Protein AF-A0A2S7R5B4-F1 (afdb_monomer_lite)

Radius of gyration: 27.6 Å; chains: 1; bounding box: 65×39×69 Å

Sequence (144 aa):
MQIDPSLLLAAATDPGMMNRNMQSPFSDAHFSDQQFVAQAAQAFPPPPPPPIAVYFRLHPSSDVPTNTRLWVSTLNSVSVDVLRQLAASKVPGTFVSRVEGCMGPPDQEITIPIDYDDELEAYLRDIGGVKPIFSVQLVSWKNP

Secondary structure (DSSP, 8-state):
-PPPTHHHHHTT----S---S---TTSHHHHHHHHHHHHHHHHSPPPPPPPEEEEEEE-TT-B---S--EEEEEESS--HHHHHHHHHTTSTTEEEEEEEEEES-TTS-EEEE--SHHHHHHHHHHTTTSPPEEEEEEEETT--

pLDDT: mean 79.81, std 18.47, range [41.53, 97.94]

Foldseek 3Di:
DDDDPVVVVVVVPDPDDDDDDDDDPPPVVVVVVVVVVVVVVVVDDDDQDDKAKEKEAEAPQAPAPDPDGIDIDIHRDQWVVSVQVRRQVVGPQKTWPWKWKWDDDPVPIDTHTDPGSVSSVVSVVVNPPPHIYIHTHIYGPVPD

Structure (mmCIF, N/CA/C/O backbone):
data_AF-A0A2S7R5B4-F1
#
_entry.id   AF-A0A2S7R5B4-F1
#
loop_
_atom_site.group_PDB
_atom_site.id
_atom_site.type_symbol
_atom_site.label_atom_id
_atom_site.label_alt_id
_atom_site.label_comp_id
_atom_site.label_asym_id
_atom_site.label_entity_id
_atom_site.label_seq_id
_atom_site.pdbx_PDB_ins_code
_atom_site.Cartn_x
_atom_site.Cartn_y
_atom_site.Cartn_z
_atom_site.occupancy
_atom_site.B_iso_or_equiv
_atom_site.auth_seq_id
_atom_site.auth_comp_id
_atom_site.auth_asym_id
_atom_site.auth_atom_id
_atom_site.pdbx_PDB_model_num
ATOM 1 N N . MET A 1 1 ? 29.187 10.895 -52.398 1.00 41.53 1 MET A N 1
ATOM 2 C CA . MET A 1 1 ? 28.144 9.855 -52.496 1.00 41.53 1 MET A CA 1
ATOM 3 C C . MET A 1 1 ? 28.355 8.892 -51.346 1.00 41.53 1 MET A C 1
ATOM 5 O O . MET A 1 1 ? 29.469 8.422 -51.161 1.00 41.53 1 MET A O 1
ATOM 9 N N . GLN A 1 2 ? 27.328 8.747 -50.518 1.00 51.09 2 GLN A N 1
ATOM 10 C CA . GLN A 1 2 ? 27.297 7.978 -49.277 1.00 51.09 2 GLN A CA 1
ATOM 11 C C . GLN A 1 2 ? 27.107 6.499 -49.641 1.00 51.09 2 GLN A C 1
ATOM 13 O O . GLN A 1 2 ? 26.200 6.186 -50.408 1.00 51.09 2 GLN A O 1
ATOM 18 N N . ILE A 1 3 ? 27.993 5.613 -49.180 1.00 57.59 3 ILE A N 1
ATOM 19 C CA . ILE A 1 3 ? 27.838 4.169 -49.396 1.00 57.59 3 ILE A CA 1
ATOM 20 C C . ILE A 1 3 ? 26.911 3.652 -48.294 1.00 57.59 3 ILE A C 1
ATOM 22 O O . ILE A 1 3 ? 27.152 3.905 -47.115 1.00 57.59 3 ILE A O 1
ATOM 26 N N . ASP A 1 4 ? 25.823 3.001 -48.691 1.00 54.12 4 ASP A N 1
ATOM 27 C CA . ASP A 1 4 ? 24.762 2.549 -47.794 1.00 54.12 4 ASP A CA 1
ATOM 28 C C . ASP A 1 4 ? 25.267 1.421 -46.858 1.00 54.12 4 ASP A C 1
ATOM 30 O O . ASP A 1 4 ? 25.874 0.459 -47.346 1.00 54.12 4 ASP A O 1
ATOM 34 N N . PRO A 1 5 ? 25.042 1.488 -45.528 1.00 59.03 5 PRO A N 1
ATOM 35 C CA . PRO A 1 5 ? 25.600 0.527 -44.568 1.00 59.03 5 PRO A CA 1
ATOM 36 C C . PRO A 1 5 ? 25.039 -0.898 -44.702 1.00 59.03 5 PRO A C 1
ATOM 38 O O . PRO A 1 5 ? 25.602 -1.839 -44.143 1.00 59.03 5 PRO A O 1
ATOM 41 N N . SER A 1 6 ? 23.983 -1.089 -45.494 1.00 56.44 6 SER A N 1
ATOM 42 C CA . SER A 1 6 ? 23.393 -2.403 -45.774 1.00 56.44 6 SER A CA 1
ATOM 43 C C . SER A 1 6 ? 24.280 -3.295 -46.665 1.00 56.44 6 SER A C 1
ATOM 45 O O . SER A 1 6 ? 24.111 -4.513 -46.670 1.00 56.44 6 SER A O 1
ATOM 47 N N . LEU A 1 7 ? 25.267 -2.727 -47.378 1.00 51.81 7 LEU A N 1
ATOM 48 C CA . LEU A 1 7 ? 26.211 -3.494 -48.212 1.00 51.81 7 LEU A CA 1
ATOM 49 C C . LEU A 1 7 ? 27.318 -4.200 -47.410 1.00 51.81 7 LEU A C 1
ATOM 51 O O . LEU A 1 7 ? 27.876 -5.184 -47.891 1.00 51.81 7 LEU A O 1
ATOM 55 N N . LEU A 1 8 ? 27.621 -3.748 -46.188 1.00 53.34 8 LEU A N 1
ATOM 56 C CA . LEU A 1 8 ? 28.635 -4.392 -45.341 1.00 53.34 8 LEU A CA 1
ATOM 57 C C . LEU A 1 8 ? 28.114 -5.661 -44.659 1.00 53.34 8 LEU A C 1
ATOM 59 O O . LEU A 1 8 ? 28.904 -6.541 -44.326 1.00 53.34 8 LEU A O 1
ATOM 63 N N . LEU A 1 9 ? 26.796 -5.786 -44.486 1.00 55.03 9 LEU A N 1
ATOM 64 C CA . LEU A 1 9 ? 26.205 -6.951 -43.830 1.00 55.03 9 LEU A CA 1
ATOM 65 C C . LEU A 1 9 ? 26.030 -8.141 -44.789 1.00 55.03 9 LEU A C 1
ATOM 67 O O . LEU A 1 9 ? 26.099 -9.290 -44.362 1.00 55.03 9 LEU A O 1
ATOM 71 N N . ALA A 1 10 ? 25.899 -7.883 -46.095 1.00 48.69 10 ALA A N 1
ATOM 72 C CA . ALA A 1 10 ? 25.814 -8.938 -47.108 1.00 48.69 10 ALA A CA 1
ATOM 73 C C . ALA A 1 10 ? 27.147 -9.688 -47.314 1.00 48.69 10 ALA A C 1
ATOM 75 O O . ALA A 1 10 ? 27.137 -10.855 -47.691 1.00 48.69 10 ALA A O 1
ATOM 76 N N . ALA A 1 11 ? 28.291 -9.057 -47.018 1.00 47.97 11 ALA A N 1
ATOM 77 C CA . ALA A 1 11 ? 29.611 -9.684 -47.145 1.00 47.97 11 ALA A CA 1
ATOM 78 C C . ALA A 1 11 ? 29.987 -10.596 -45.958 1.00 47.97 11 ALA A C 1
ATOM 80 O O . ALA A 1 11 ? 30.981 -11.312 -46.031 1.00 47.97 11 ALA A O 1
ATOM 81 N N . ALA A 1 12 ? 29.213 -10.584 -44.867 1.00 52.19 12 ALA A N 1
ATOM 82 C CA . ALA A 1 12 ? 29.506 -11.370 -43.666 1.00 52.19 12 ALA A CA 1
ATOM 83 C C . ALA A 1 12 ? 28.881 -12.779 -43.672 1.00 52.19 12 ALA A C 1
ATOM 85 O O . ALA A 1 12 ? 29.066 -13.523 -42.711 1.00 52.19 12 ALA A O 1
ATOM 86 N N . THR A 1 13 ? 28.148 -13.159 -44.728 1.00 54.12 13 THR A N 1
ATOM 87 C CA . THR A 1 13 ? 27.443 -14.455 -44.788 1.00 54.12 13 THR A CA 1
ATOM 88 C C . THR A 1 13 ? 27.783 -15.252 -46.051 1.00 54.12 13 THR A C 1
ATOM 90 O O . THR A 1 13 ? 26.888 -15.751 -46.726 1.00 54.12 13 THR A O 1
ATOM 93 N N . ASP A 1 14 ? 29.073 -15.405 -46.366 1.00 46.25 14 ASP A N 1
ATOM 94 C CA . ASP A 1 14 ? 29.525 -16.454 -47.292 1.00 46.25 14 ASP A CA 1
ATOM 95 C C . ASP A 1 14 ? 30.373 -17.499 -46.537 1.00 46.25 14 ASP A C 1
ATOM 97 O O . ASP A 1 14 ? 31.530 -17.241 -46.187 1.00 46.25 14 ASP A O 1
ATOM 101 N N . PRO A 1 15 ? 29.810 -18.677 -46.210 1.00 55.84 15 PRO A N 1
ATOM 102 C CA . PRO A 1 15 ? 30.563 -19.800 -45.677 1.00 55.84 15 PRO A CA 1
ATOM 103 C C . PRO A 1 15 ? 31.184 -20.565 -46.853 1.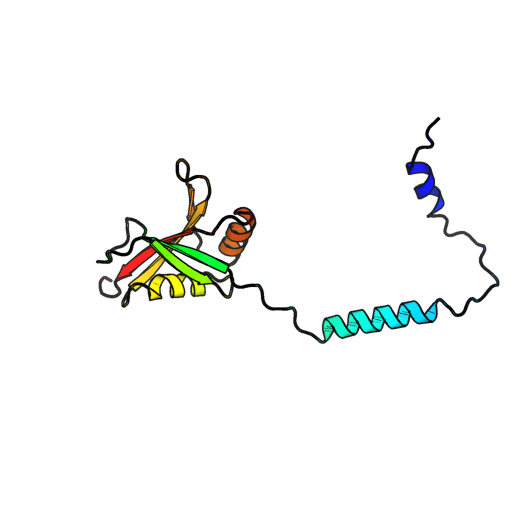00 55.84 15 PRO A C 1
ATOM 105 O O . PRO A 1 15 ? 30.679 -21.603 -47.278 1.00 55.84 15 PRO A O 1
ATOM 108 N N . GLY A 1 16 ? 32.280 -20.037 -47.397 1.00 50.47 16 GLY A N 1
ATOM 109 C CA . GLY A 1 16 ? 32.841 -20.535 -48.650 1.00 50.47 16 GLY A CA 1
ATOM 110 C C . GLY A 1 16 ? 34.359 -20.437 -48.746 1.00 50.47 16 GLY A C 1
ATOM 111 O O . GLY A 1 16 ? 34.895 -19.608 -49.462 1.00 50.47 16 GLY A O 1
ATOM 112 N N . MET A 1 17 ? 35.055 -21.379 -48.104 1.00 51.44 17 MET A N 1
ATOM 113 C CA . MET A 1 17 ? 36.313 -21.940 -48.624 1.00 51.44 17 MET A CA 1
ATOM 114 C C . MET A 1 17 ? 37.505 -20.974 -48.794 1.00 51.44 17 MET A C 1
ATOM 116 O O . MET A 1 17 ? 37.858 -20.665 -49.921 1.00 51.44 17 MET A O 1
ATOM 120 N N . MET A 1 18 ? 38.212 -20.601 -47.715 1.00 51.09 18 MET A N 1
ATOM 121 C CA . MET A 1 18 ? 39.667 -20.311 -47.738 1.00 51.09 18 MET A CA 1
ATOM 122 C C . MET A 1 18 ? 40.176 -19.909 -46.341 1.00 51.09 18 MET A C 1
ATOM 124 O O . MET A 1 18 ? 40.363 -18.738 -46.047 1.00 51.09 18 MET A O 1
ATOM 128 N N . ASN A 1 19 ? 40.443 -20.875 -45.459 1.00 47.12 19 ASN A N 1
ATOM 129 C CA . ASN A 1 19 ? 41.402 -20.631 -44.373 1.00 47.12 19 ASN A CA 1
ATOM 130 C C . ASN A 1 19 ? 42.146 -21.915 -44.002 1.00 47.12 19 ASN A C 1
ATOM 132 O O . ASN A 1 19 ? 42.029 -22.462 -42.908 1.00 47.12 19 ASN A O 1
ATOM 136 N N . ARG A 1 20 ? 42.886 -22.434 -44.982 1.00 54.03 20 ARG A N 1
ATOM 137 C CA . ARG A 1 20 ? 43.933 -23.427 -44.761 1.00 54.03 20 ARG A CA 1
ATOM 138 C C . ARG A 1 20 ? 45.235 -22.644 -44.562 1.00 54.03 20 ARG A C 1
ATOM 140 O O . ARG A 1 20 ? 45.661 -21.951 -45.477 1.00 54.03 20 ARG A O 1
ATOM 147 N N . ASN A 1 21 ? 45.830 -22.814 -43.383 1.00 50.66 21 ASN A N 1
ATOM 148 C CA . ASN A 1 21 ? 47.157 -22.363 -42.945 1.00 50.66 21 ASN A CA 1
ATOM 149 C C . ASN A 1 21 ? 47.284 -20.904 -42.479 1.00 50.66 21 ASN A C 1
ATOM 151 O O . ASN A 1 21 ? 47.701 -20.046 -43.241 1.00 50.66 21 ASN A O 1
ATOM 155 N N . MET A 1 22 ? 47.050 -20.682 -41.182 1.00 47.56 22 MET A N 1
ATOM 156 C CA . MET A 1 22 ? 48.002 -20.068 -40.236 1.00 47.56 22 MET A CA 1
ATOM 157 C C . MET A 1 22 ? 47.375 -20.177 -38.833 1.00 47.56 22 MET A C 1
ATOM 159 O O . MET A 1 22 ? 46.497 -19.405 -38.459 1.00 47.56 22 MET A O 1
ATOM 163 N N . GLN A 1 23 ? 47.776 -21.204 -38.084 1.00 44.41 23 GLN A N 1
ATOM 164 C CA . GLN A 1 23 ? 47.344 -21.460 -36.710 1.00 44.41 23 GLN A CA 1
ATOM 165 C C . GLN A 1 23 ? 47.927 -20.376 -35.783 1.00 44.41 23 GLN A C 1
ATOM 167 O O . GLN A 1 23 ? 49.098 -20.441 -35.417 1.00 44.41 23 GLN A O 1
ATOM 172 N N . SER A 1 24 ? 47.119 -19.387 -35.402 1.00 45.81 24 SER A N 1
ATOM 173 C CA . SER A 1 24 ? 47.419 -18.472 -34.293 1.00 45.81 24 SER A CA 1
ATOM 174 C C . SER A 1 24 ? 46.985 -19.119 -32.968 1.00 45.81 24 SER A C 1
ATOM 176 O O . SER A 1 24 ? 45.803 -19.419 -32.824 1.00 45.81 24 SER A O 1
ATOM 178 N N . PRO A 1 25 ? 47.867 -19.307 -31.967 1.00 48.12 25 PRO A N 1
ATOM 179 C CA . PRO A 1 25 ? 47.506 -19.905 -30.672 1.00 48.12 25 PRO A CA 1
ATOM 180 C C . PRO A 1 25 ? 46.727 -18.963 -29.724 1.00 48.12 25 PRO A C 1
ATOM 182 O O . PRO A 1 25 ? 46.558 -19.269 -28.550 1.00 48.12 25 PRO A O 1
ATOM 185 N N . PHE A 1 26 ? 46.233 -17.820 -30.209 1.00 47.31 26 PHE A N 1
ATOM 186 C CA . PHE A 1 26 ? 45.528 -16.818 -29.395 1.00 47.31 26 PHE A CA 1
ATOM 187 C C . PHE A 1 26 ? 44.014 -17.060 -29.253 1.00 47.31 26 PHE A C 1
ATOM 189 O O . PHE A 1 26 ? 43.348 -16.332 -28.525 1.00 47.31 26 PHE A O 1
ATOM 196 N N . SER A 1 27 ? 43.454 -18.070 -29.925 1.00 55.00 27 SER A N 1
ATOM 197 C CA . SER A 1 27 ? 42.013 -18.364 -29.881 1.00 55.00 27 SER A CA 1
ATOM 198 C C . SER A 1 27 ? 41.585 -19.089 -28.599 1.00 55.00 27 SER A C 1
ATOM 200 O O . SER A 1 27 ? 40.521 -18.794 -28.068 1.00 55.00 27 SER A O 1
ATOM 202 N N . ASP A 1 28 ? 42.408 -20.001 -28.070 1.00 51.28 28 ASP A N 1
ATOM 203 C CA . ASP A 1 28 ? 42.053 -20.874 -26.934 1.00 51.28 28 ASP A CA 1
ATOM 204 C C . ASP A 1 28 ? 41.924 -20.140 -25.587 1.00 51.28 28 ASP A C 1
ATOM 206 O O . ASP A 1 28 ? 41.118 -20.523 -24.735 1.00 51.28 28 ASP A O 1
ATOM 210 N N . ALA A 1 29 ? 42.673 -19.049 -25.393 1.00 53.06 29 ALA A N 1
ATOM 211 C CA . ALA A 1 29 ? 42.638 -18.271 -24.151 1.00 53.06 29 ALA A CA 1
ATOM 212 C C . ALA A 1 29 ? 41.303 -17.529 -23.951 1.00 53.06 29 ALA A C 1
ATOM 214 O O . ALA A 1 29 ? 40.853 -17.339 -22.825 1.00 53.06 29 ALA A O 1
ATOM 215 N N . HIS A 1 30 ? 40.641 -17.128 -25.040 1.00 54.09 30 HIS A N 1
ATOM 216 C CA . HIS A 1 30 ? 39.396 -16.360 -24.961 1.00 54.09 30 HIS A CA 1
ATOM 217 C C . HIS A 1 30 ? 38.186 -17.258 -24.655 1.00 54.09 30 HIS A C 1
ATOM 219 O O . HIS A 1 30 ? 37.264 -16.830 -23.963 1.00 54.09 30 HIS A O 1
ATOM 225 N N . PHE A 1 31 ? 38.193 -18.511 -25.125 1.00 54.28 31 PHE A N 1
ATOM 226 C CA . PHE A 1 31 ? 37.136 -19.478 -24.807 1.00 54.28 31 PHE A CA 1
ATOM 227 C C . PHE A 1 31 ? 37.191 -19.937 -23.349 1.00 54.28 31 PHE A C 1
ATOM 229 O O . PHE A 1 31 ? 36.148 -20.101 -22.718 1.00 54.28 31 PHE A O 1
ATOM 236 N N . SER A 1 32 ? 38.394 -20.117 -22.804 1.00 58.44 32 SER A N 1
ATOM 237 C CA . SER A 1 32 ? 38.572 -20.536 -21.414 1.00 58.44 32 SER A CA 1
ATOM 238 C C . SER A 1 32 ? 38.157 -19.429 -20.438 1.00 58.44 32 SER A C 1
ATOM 240 O O . SER A 1 32 ? 37.372 -19.701 -19.533 1.00 58.44 32 SER A O 1
ATOM 242 N N . ASP A 1 33 ? 38.558 -18.175 -20.666 1.00 58.91 33 ASP A N 1
ATOM 243 C CA . ASP A 1 33 ? 38.163 -17.040 -19.813 1.00 58.91 33 ASP A CA 1
ATOM 244 C C . ASP A 1 33 ? 36.632 -16.822 -19.784 1.00 58.91 33 ASP A C 1
ATOM 246 O O . ASP A 1 33 ? 36.033 -16.714 -18.712 1.00 58.91 33 ASP A O 1
ATOM 250 N N . GLN A 1 34 ? 35.953 -16.900 -20.940 1.00 59.59 34 GLN A N 1
ATOM 251 C CA . GLN A 1 34 ? 34.484 -16.817 -21.005 1.00 59.59 34 GLN A CA 1
ATOM 252 C C . GLN A 1 34 ? 33.779 -17.977 -20.285 1.00 59.59 34 GLN A C 1
ATOM 254 O O . GLN A 1 34 ? 32.745 -17.769 -19.642 1.00 59.59 34 GLN A O 1
ATOM 259 N N . GLN A 1 35 ? 34.326 -19.195 -20.358 1.00 59.62 35 GLN A N 1
ATOM 260 C CA . GLN A 1 35 ? 33.783 -20.346 -19.635 1.00 59.62 35 GLN A CA 1
ATOM 261 C C . GLN A 1 35 ? 33.959 -20.207 -18.117 1.00 59.62 35 GLN A C 1
ATOM 263 O O . GLN A 1 35 ? 33.034 -20.554 -17.379 1.00 59.62 35 GLN A O 1
ATOM 268 N N . PHE A 1 36 ? 35.085 -19.661 -17.645 1.00 60.50 36 PHE A N 1
ATOM 269 C CA . PHE A 1 36 ? 35.301 -19.389 -16.221 1.00 60.50 36 PHE A CA 1
ATOM 270 C C . PHE A 1 36 ? 34.365 -18.293 -15.693 1.00 60.50 36 PHE A C 1
ATOM 272 O O . PHE A 1 36 ? 33.794 -18.463 -14.615 1.00 60.50 36 PHE A O 1
ATOM 279 N N . VAL A 1 37 ? 34.127 -17.216 -16.452 1.00 64.62 37 VAL A N 1
ATOM 280 C CA . VAL A 1 37 ? 33.183 -16.149 -16.060 1.00 64.62 37 VAL A CA 1
ATOM 281 C C . VAL A 1 37 ? 31.738 -16.663 -16.007 1.00 64.62 37 VAL A C 1
ATOM 283 O O . VAL A 1 37 ? 31.018 -16.371 -15.052 1.00 64.62 37 VAL A O 1
ATOM 286 N N . ALA A 1 38 ? 31.313 -17.476 -16.979 1.00 62.59 38 ALA A N 1
ATOM 287 C CA . ALA A 1 38 ? 29.971 -18.064 -16.986 1.00 62.59 38 ALA A CA 1
ATOM 288 C C . ALA A 1 38 ? 29.759 -19.065 -15.834 1.00 62.59 38 ALA A C 1
ATOM 290 O O . ALA A 1 38 ? 28.697 -19.073 -15.213 1.00 62.59 38 ALA A O 1
ATOM 291 N N . GLN A 1 39 ? 30.770 -19.877 -15.508 1.00 61.19 39 GLN A N 1
ATOM 292 C CA . GLN A 1 39 ? 30.721 -20.807 -14.373 1.00 61.19 39 GLN A CA 1
ATOM 293 C C . GLN A 1 39 ? 30.754 -20.074 -13.025 1.00 61.19 39 GLN A C 1
ATOM 295 O O . GLN A 1 39 ? 30.027 -20.450 -12.108 1.00 61.19 39 GLN A O 1
ATOM 300 N N . ALA A 1 40 ? 31.527 -18.990 -12.909 1.00 62.72 40 ALA A N 1
ATOM 301 C CA . ALA A 1 40 ? 31.536 -18.148 -11.716 1.00 62.72 40 ALA A CA 1
ATOM 302 C C . ALA A 1 40 ? 30.186 -17.443 -11.505 1.00 62.72 40 ALA A C 1
ATOM 304 O O . ALA A 1 40 ? 29.697 -17.397 -10.380 1.00 62.72 40 ALA A O 1
ATOM 305 N N . ALA A 1 41 ? 29.531 -16.970 -12.571 1.00 62.19 41 ALA A N 1
ATOM 306 C CA . ALA A 1 41 ? 28.196 -16.371 -12.488 1.00 62.19 41 ALA A CA 1
ATOM 307 C C . ALA A 1 41 ? 27.105 -17.368 -12.042 1.00 62.19 41 ALA A C 1
ATOM 309 O O . ALA A 1 41 ? 26.105 -16.954 -11.465 1.00 62.19 41 ALA A O 1
ATOM 310 N N . GLN A 1 42 ? 27.297 -18.672 -12.271 1.00 62.34 42 GLN A N 1
ATOM 311 C CA . GLN A 1 42 ? 26.406 -19.738 -11.785 1.00 62.34 42 GLN A CA 1
ATOM 312 C C . GLN A 1 42 ? 26.694 -20.134 -10.324 1.00 62.34 42 GLN A C 1
ATOM 314 O O . GLN A 1 42 ? 25.850 -20.749 -9.677 1.00 62.34 42 GLN A O 1
ATOM 319 N N . ALA A 1 43 ? 27.880 -19.803 -9.798 1.00 71.31 43 ALA A N 1
ATOM 320 C CA . ALA A 1 43 ? 28.298 -20.150 -8.438 1.00 71.31 43 ALA A CA 1
ATOM 321 C C . ALA A 1 43 ? 27.788 -19.166 -7.371 1.00 71.31 43 ALA A C 1
ATOM 323 O O . ALA A 1 43 ? 27.771 -19.505 -6.187 1.00 71.31 43 ALA A O 1
ATOM 324 N N . PHE A 1 44 ? 27.363 -17.964 -7.774 1.00 70.69 44 PHE A N 1
ATOM 325 C CA . PHE A 1 44 ? 26.812 -16.960 -6.868 1.00 70.69 44 PHE A CA 1
ATOM 326 C C . PHE A 1 44 ? 25.309 -16.792 -7.104 1.00 70.69 44 PHE A C 1
ATOM 328 O O . PHE A 1 44 ? 24.897 -16.564 -8.242 1.00 70.69 44 PHE A O 1
ATOM 335 N N . PRO A 1 45 ? 24.472 -16.879 -6.052 1.00 74.44 45 PRO A N 1
ATOM 336 C CA . PRO A 1 45 ? 23.064 -16.546 -6.191 1.00 74.44 45 PRO A CA 1
ATOM 337 C C . PRO A 1 45 ? 22.927 -15.087 -6.654 1.00 74.44 45 PRO A C 1
ATOM 339 O O . PRO A 1 45 ? 23.744 -14.243 -6.261 1.00 74.44 45 PRO A O 1
ATOM 342 N N . PRO A 1 46 ? 21.911 -14.769 -7.475 1.00 74.31 46 PRO A N 1
ATOM 343 C CA . PRO A 1 46 ? 21.658 -13.392 -7.867 1.00 74.31 46 PRO A CA 1
ATOM 344 C C . PRO A 1 46 ? 21.472 -12.522 -6.613 1.00 74.31 46 PRO A C 1
ATOM 346 O O . PRO A 1 46 ? 20.908 -12.994 -5.617 1.00 74.31 46 PRO A O 1
ATOM 349 N N . PRO A 1 47 ? 21.950 -11.264 -6.629 1.00 75.56 47 PRO A N 1
ATOM 350 C CA . PRO A 1 47 ? 21.753 -10.365 -5.504 1.00 75.56 47 PRO A CA 1
ATOM 351 C C . PRO A 1 47 ? 20.250 -10.192 -5.238 1.00 75.56 47 PRO A C 1
ATOM 353 O O . PRO A 1 47 ? 19.466 -10.134 -6.192 1.00 75.56 47 PRO A O 1
ATOM 356 N N . PRO A 1 48 ? 19.827 -10.114 -3.962 1.00 75.25 48 PRO A N 1
ATOM 357 C CA . PRO A 1 48 ? 18.429 -9.881 -3.642 1.00 75.25 48 PRO A CA 1
ATOM 358 C C . PRO A 1 48 ? 17.973 -8.537 -4.230 1.00 75.25 48 PRO A C 1
ATOM 360 O O . PRO A 1 48 ? 18.781 -7.605 -4.329 1.00 75.25 48 PRO A O 1
ATOM 363 N N . PRO A 1 49 ? 16.689 -8.415 -4.609 1.00 76.94 49 PRO A N 1
ATOM 364 C CA . PRO A 1 49 ? 16.154 -7.149 -5.082 1.00 76.94 49 PRO A CA 1
ATOM 365 C C . PRO A 1 49 ? 16.334 -6.064 -4.008 1.00 76.94 49 PRO A C 1
ATOM 367 O O . PRO A 1 49 ? 16.233 -6.353 -2.810 1.00 76.94 49 PRO A O 1
ATOM 370 N N . PRO A 1 50 ? 16.620 -4.814 -4.411 1.00 86.19 50 PRO A N 1
ATOM 371 C CA . PRO A 1 50 ? 16.786 -3.731 -3.459 1.00 86.19 50 PRO A CA 1
ATOM 372 C C . PRO A 1 50 ? 15.465 -3.465 -2.718 1.00 86.19 50 PRO A C 1
ATOM 374 O O . PRO A 1 50 ? 14.391 -3.579 -3.315 1.00 86.19 50 PRO A O 1
ATOM 377 N N . PRO A 1 51 ? 15.523 -3.079 -1.434 1.00 90.75 51 PRO A N 1
ATOM 378 C CA . PRO A 1 51 ? 14.329 -2.728 -0.680 1.00 90.75 51 PRO A CA 1
ATOM 379 C C . PRO A 1 51 ? 13.648 -1.483 -1.263 1.00 90.75 51 PRO A C 1
ATOM 381 O O . PRO A 1 51 ? 14.313 -0.523 -1.661 1.00 90.75 51 PRO A O 1
ATOM 384 N N . ILE A 1 52 ? 12.315 -1.478 -1.266 1.00 93.25 52 ILE A N 1
ATOM 385 C CA . ILE A 1 52 ? 11.492 -0.409 -1.843 1.00 93.25 52 ILE A CA 1
ATOM 386 C C . ILE A 1 52 ? 10.793 0.353 -0.715 1.00 93.25 52 ILE A C 1
ATOM 388 O O . ILE A 1 52 ? 10.101 -0.238 0.112 1.00 93.25 52 ILE A O 1
ATOM 392 N N . ALA A 1 53 ? 10.942 1.676 -0.678 1.00 94.88 53 ALA A N 1
ATOM 393 C CA . ALA A 1 53 ? 10.159 2.509 0.229 1.00 94.88 53 ALA A CA 1
ATOM 394 C C . ALA A 1 53 ? 8.726 2.647 -0.303 1.00 94.88 53 ALA A C 1
ATOM 396 O O . ALA A 1 53 ? 8.523 3.143 -1.411 1.00 94.88 53 ALA A O 1
ATOM 397 N N . VAL A 1 54 ? 7.745 2.235 0.498 1.00 95.81 54 VAL A N 1
ATOM 398 C CA . VAL A 1 54 ? 6.321 2.251 0.146 1.00 95.81 54 VAL A CA 1
ATOM 399 C C . VAL A 1 54 ? 5.544 3.145 1.098 1.00 95.81 54 VAL A C 1
ATOM 401 O O . VAL A 1 54 ? 5.775 3.138 2.309 1.00 95.81 54 VAL A O 1
ATOM 404 N N . TYR A 1 55 ? 4.612 3.921 0.558 1.00 96.88 55 TYR A N 1
ATOM 405 C CA . TYR A 1 55 ? 3.704 4.748 1.343 1.00 96.88 55 TYR A CA 1
ATOM 406 C C . TYR A 1 55 ? 2.351 4.057 1.459 1.00 96.88 55 TYR A C 1
ATOM 408 O O . TYR A 1 55 ? 1.829 3.531 0.484 1.00 96.88 55 TYR A O 1
ATOM 416 N N . PHE A 1 56 ? 1.761 4.102 2.645 1.00 97.31 56 PHE A N 1
ATOM 417 C CA . PHE A 1 56 ? 0.435 3.575 2.925 1.00 97.31 56 PHE A CA 1
ATOM 418 C C . PHE A 1 56 ? -0.497 4.703 3.317 1.00 97.31 56 PHE A C 1
ATOM 420 O O . PHE A 1 56 ? -0.205 5.449 4.252 1.00 97.31 56 PHE A O 1
ATOM 427 N N . ARG A 1 57 ? -1.630 4.796 2.633 1.00 96.25 57 ARG A N 1
ATOM 428 C CA . ARG A 1 57 ? -2.722 5.714 2.927 1.00 96.25 57 ARG A CA 1
ATOM 429 C C . ARG A 1 57 ? -3.918 4.915 3.422 1.00 96.25 57 ARG A C 1
ATOM 431 O O . ARG A 1 57 ? -4.290 3.912 2.823 1.00 96.25 57 ARG A O 1
ATOM 438 N N . LEU A 1 58 ? -4.534 5.354 4.512 1.00 96.25 58 LEU A N 1
ATOM 439 C CA . LEU A 1 58 ? -5.708 4.672 5.047 1.00 96.25 58 LEU A CA 1
ATOM 440 C C . LEU A 1 58 ? -6.914 4.900 4.128 1.00 96.25 58 LEU A C 1
ATOM 442 O O . LEU A 1 58 ? -7.303 6.048 3.902 1.00 96.25 58 LEU A O 1
ATOM 446 N N . HIS A 1 59 ? -7.525 3.820 3.646 1.00 95.50 59 HIS A N 1
ATOM 447 C CA . HIS A 1 59 ? -8.723 3.887 2.816 1.00 95.50 59 HIS A CA 1
ATOM 448 C C . HIS A 1 59 ? -9.908 4.442 3.639 1.00 95.50 59 HIS A C 1
ATOM 450 O O . HIS A 1 59 ? -10.052 4.069 4.811 1.00 95.50 59 HIS A O 1
ATOM 456 N N . PRO A 1 60 ? -10.783 5.302 3.076 1.00 91.50 60 PRO A N 1
ATOM 457 C CA . PRO A 1 60 ? -11.912 5.900 3.801 1.00 91.50 60 PRO A CA 1
ATOM 458 C C . PRO A 1 60 ? -12.901 4.874 4.374 1.00 91.50 60 PRO A C 1
ATOM 460 O O . PRO A 1 60 ? -13.510 5.134 5.405 1.00 91.50 60 PRO A O 1
ATOM 463 N N . SER A 1 61 ? -13.013 3.693 3.762 1.00 93.38 61 SER A N 1
ATOM 464 C CA . SER A 1 61 ? -13.836 2.573 4.257 1.00 93.38 61 SER A CA 1
ATOM 465 C C . SER A 1 61 ? -13.182 1.741 5.369 1.00 93.38 61 SER A C 1
ATOM 467 O O . SER A 1 61 ? -13.660 0.648 5.669 1.00 93.38 61 SER A O 1
ATOM 469 N N . SER A 1 62 ? -12.063 2.190 5.939 1.00 92.06 62 SER A N 1
ATOM 470 C CA . SER A 1 62 ? -11.428 1.488 7.059 1.00 92.06 62 SER A CA 1
ATOM 471 C C . SER A 1 62 ? -12.198 1.739 8.353 1.00 92.06 62 SER A C 1
ATOM 473 O O . SER A 1 62 ? -12.397 2.891 8.738 1.00 92.06 62 SER A O 1
ATOM 475 N N . ASP A 1 63 ? -12.561 0.670 9.053 1.00 86.94 63 ASP A N 1
ATOM 476 C CA . ASP A 1 63 ? -13.290 0.724 10.326 1.00 86.94 63 ASP A CA 1
ATOM 477 C C . ASP A 1 63 ? -12.316 0.607 11.505 1.00 86.94 63 ASP A C 1
ATOM 479 O O . ASP A 1 63 ? -12.301 -0.364 12.265 1.00 86.94 63 ASP A O 1
ATOM 483 N N . VAL A 1 64 ? -11.388 1.565 11.587 1.00 87.62 64 VAL A N 1
ATOM 484 C CA . VAL A 1 64 ? -10.346 1.580 12.619 1.00 87.62 64 VAL A CA 1
ATOM 485 C C . VAL A 1 64 ? -10.233 2.962 13.268 1.00 87.62 64 VAL A C 1
ATOM 487 O O . VAL A 1 64 ? -10.116 3.971 12.565 1.00 87.62 64 VAL A O 1
ATOM 490 N N . PRO A 1 65 ? -10.223 3.050 14.611 1.00 80.75 65 PRO A N 1
ATOM 491 C CA . PRO A 1 65 ? -10.116 4.318 15.324 1.00 80.75 65 PRO A CA 1
ATOM 492 C C . PRO A 1 65 ? -8.652 4.781 15.376 1.00 80.75 65 PRO A C 1
ATOM 494 O O . PRO A 1 65 ? -8.003 4.734 16.419 1.00 80.75 65 PRO A O 1
ATOM 497 N N . THR A 1 66 ? -8.100 5.211 14.238 1.00 83.69 66 THR A N 1
ATOM 498 C CA . THR A 1 66 ? -6.735 5.757 14.148 1.00 83.69 66 THR A CA 1
ATOM 499 C C . THR A 1 66 ? -6.725 7.185 13.610 1.00 83.69 66 THR A C 1
ATOM 501 O O . THR A 1 66 ? -7.462 7.536 12.687 1.00 83.69 66 THR A O 1
ATOM 504 N N . ASN A 1 67 ? -5.852 8.019 14.178 1.00 84.69 67 ASN A N 1
ATOM 505 C CA . ASN A 1 67 ? -5.572 9.361 13.661 1.00 84.69 67 ASN A CA 1
ATOM 506 C C . ASN A 1 67 ? -4.523 9.323 12.528 1.00 84.69 67 ASN A C 1
ATOM 508 O O . ASN A 1 67 ? -4.433 10.240 11.719 1.00 84.69 67 ASN A O 1
ATOM 512 N N . THR A 1 68 ? -3.749 8.235 12.420 1.00 87.81 68 THR A N 1
ATOM 513 C CA . THR A 1 68 ? -2.722 8.106 11.377 1.00 87.81 68 THR A CA 1
ATOM 514 C C . THR A 1 68 ? -3.367 7.750 10.038 1.00 87.81 68 THR A C 1
ATOM 516 O O . THR A 1 68 ? -3.908 6.659 9.883 1.00 87.81 68 THR A O 1
ATOM 519 N N . ARG A 1 69 ? -3.284 8.660 9.060 1.00 92.19 69 ARG A N 1
ATOM 520 C CA . ARG A 1 69 ? -3.846 8.468 7.708 1.00 92.19 69 ARG A CA 1
ATOM 521 C C . ARG A 1 69 ? -2.810 8.173 6.623 1.00 92.19 69 ARG A C 1
ATOM 523 O O . ARG A 1 69 ? -3.199 7.691 5.567 1.00 92.19 69 ARG A O 1
ATOM 530 N N . LEU A 1 70 ? -1.530 8.446 6.876 1.00 94.94 70 LEU A N 1
ATOM 531 C CA . LEU A 1 70 ? -0.422 8.212 5.948 1.00 94.94 70 LEU A CA 1
ATOM 532 C C . LEU A 1 70 ? 0.817 7.764 6.731 1.00 94.94 70 LEU A C 1
ATOM 534 O O . LEU A 1 70 ? 1.159 8.379 7.743 1.00 94.94 70 LEU A O 1
ATOM 538 N N . TRP A 1 71 ? 1.488 6.707 6.285 1.00 96.31 71 TRP A N 1
ATOM 539 C CA . TRP A 1 71 ? 2.763 6.256 6.851 1.00 96.31 71 TRP A CA 1
ATOM 540 C C . TRP A 1 71 ? 3.651 5.620 5.779 1.00 96.31 71 TRP A C 1
ATOM 542 O O . TRP A 1 71 ? 3.203 5.372 4.666 1.00 96.31 71 TRP A O 1
ATOM 552 N N . VAL A 1 72 ? 4.923 5.392 6.105 1.00 96.38 72 VAL A N 1
ATOM 553 C CA . VAL A 1 72 ? 5.915 4.777 5.211 1.00 96.38 72 VAL A CA 1
ATOM 554 C C . VAL A 1 72 ? 6.414 3.467 5.810 1.00 96.38 72 VAL A C 1
ATOM 556 O O . VAL A 1 72 ? 6.496 3.337 7.034 1.00 96.38 72 VAL A O 1
ATOM 559 N N . SER A 1 73 ? 6.745 2.509 4.951 1.00 96.31 73 SER A N 1
ATOM 560 C CA . SER A 1 73 ? 7.433 1.276 5.321 1.00 96.31 73 SER A CA 1
ATOM 561 C C . SER A 1 73 ? 8.424 0.852 4.239 1.00 96.31 73 SER A C 1
ATOM 563 O O . SER A 1 73 ? 8.476 1.445 3.161 1.00 96.31 73 SER A O 1
ATOM 565 N N . THR A 1 74 ? 9.200 -0.185 4.531 1.00 95.62 74 THR A N 1
ATOM 566 C CA . THR A 1 74 ? 10.192 -0.749 3.616 1.00 95.62 74 THR A CA 1
ATOM 567 C C . THR A 1 74 ? 9.757 -2.142 3.185 1.00 95.62 74 THR A C 1
ATOM 569 O O . THR A 1 74 ? 9.657 -3.053 4.006 1.00 95.62 74 THR A O 1
ATOM 572 N N . LEU A 1 75 ? 9.508 -2.305 1.890 1.00 94.56 75 LEU A N 1
ATOM 573 C CA . LEU A 1 75 ? 9.165 -3.569 1.259 1.00 94.56 75 LEU A CA 1
ATOM 574 C C . LEU A 1 75 ? 10.454 -4.277 0.818 1.00 94.56 75 LEU A C 1
ATOM 576 O O . LEU A 1 75 ? 11.120 -3.843 -0.118 1.00 94.56 75 LEU A O 1
ATOM 580 N N . ASN A 1 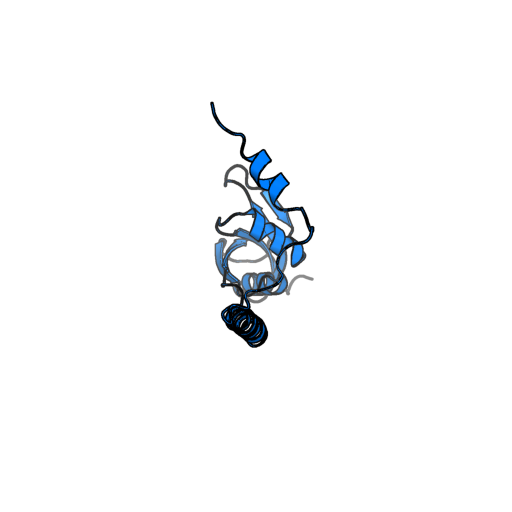76 ? 10.815 -5.356 1.513 1.00 91.62 76 ASN A N 1
ATOM 581 C CA . ASN A 1 76 ? 12.046 -6.121 1.249 1.00 91.62 76 ASN A CA 1
ATOM 582 C C . ASN A 1 76 ? 11.857 -7.241 0.210 1.00 91.62 76 ASN A C 1
ATOM 584 O O . ASN A 1 76 ? 12.824 -7.857 -0.222 1.00 91.62 76 ASN A O 1
ATOM 588 N N . SER A 1 77 ? 10.609 -7.542 -0.145 1.00 91.50 77 SER A N 1
ATOM 589 C CA . SER A 1 77 ? 10.232 -8.554 -1.126 1.00 91.50 77 SER A CA 1
ATOM 590 C C . SER A 1 77 ? 8.922 -8.128 -1.778 1.00 91.50 77 SER A C 1
ATOM 592 O O . SER A 1 77 ? 8.031 -7.635 -1.084 1.00 91.50 77 SER A O 1
ATOM 594 N N . VAL A 1 78 ? 8.817 -8.281 -3.097 1.00 93.31 78 VAL A N 1
ATOM 595 C CA . VAL A 1 78 ? 7.617 -7.934 -3.869 1.00 93.31 78 VAL A CA 1
ATOM 596 C C . VAL A 1 78 ? 6.559 -9.009 -3.625 1.00 93.31 78 VAL A C 1
ATOM 598 O O . VAL A 1 78 ? 6.452 -9.964 -4.380 1.00 93.31 78 VAL A O 1
ATOM 601 N N . SER A 1 79 ? 5.834 -8.875 -2.514 1.00 95.00 79 SER A N 1
ATOM 602 C CA . SER A 1 79 ? 4.751 -9.777 -2.131 1.00 95.00 79 SER A CA 1
ATOM 603 C C . SER A 1 79 ? 3.618 -9.014 -1.454 1.00 95.00 79 SER A C 1
ATOM 605 O O . SER A 1 79 ? 3.847 -8.181 -0.563 1.00 95.00 79 SER A O 1
ATOM 607 N N . VAL A 1 80 ? 2.386 -9.318 -1.854 1.00 97.00 80 VAL A N 1
ATOM 608 C CA . VAL A 1 80 ? 1.176 -8.705 -1.306 1.00 97.00 80 VAL A CA 1
ATOM 609 C C . VAL A 1 80 ? 0.985 -9.099 0.156 1.00 97.00 80 VAL A C 1
ATOM 611 O O . VAL A 1 80 ? 0.570 -8.263 0.956 1.00 9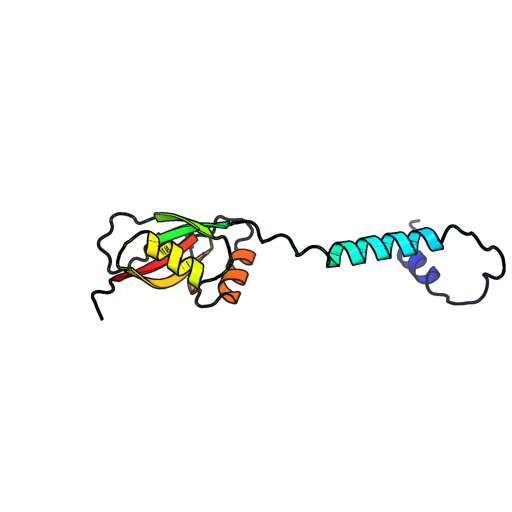7.00 80 VAL A O 1
ATOM 614 N N . ASP A 1 81 ? 1.357 -10.314 0.561 1.00 96.50 81 ASP A N 1
ATOM 615 C CA . ASP A 1 81 ? 1.288 -10.724 1.969 1.00 96.50 81 ASP A CA 1
ATOM 616 C C . ASP A 1 81 ? 2.222 -9.896 2.853 1.00 96.50 81 ASP A C 1
ATOM 618 O O . ASP A 1 81 ? 1.815 -9.415 3.915 1.00 96.50 81 ASP A O 1
ATOM 622 N N . VAL A 1 82 ? 3.451 -9.648 2.391 1.00 95.44 82 VAL A N 1
ATOM 623 C CA . VAL A 1 82 ? 4.391 -8.758 3.091 1.00 95.44 82 VAL A CA 1
ATOM 624 C C . VAL A 1 82 ? 3.813 -7.345 3.163 1.00 95.44 82 VAL A C 1
ATOM 626 O O . VAL A 1 82 ? 3.838 -6.715 4.220 1.00 95.44 82 VAL A O 1
ATOM 629 N N . LEU A 1 83 ? 3.230 -6.851 2.073 1.00 96.19 83 LEU A N 1
ATOM 630 C CA . LEU A 1 83 ? 2.613 -5.527 2.021 1.00 96.19 83 LEU A CA 1
ATOM 631 C C . LEU A 1 83 ? 1.435 -5.402 3.004 1.00 96.19 83 LEU A C 1
ATOM 633 O O . LEU A 1 83 ? 1.361 -4.422 3.755 1.00 96.19 83 LEU A O 1
ATOM 637 N N . ARG A 1 84 ? 0.569 -6.421 3.079 1.00 96.62 84 ARG A N 1
ATOM 638 C CA . ARG A 1 84 ? -0.535 -6.503 4.047 1.00 96.62 84 ARG A CA 1
ATOM 639 C C . ARG A 1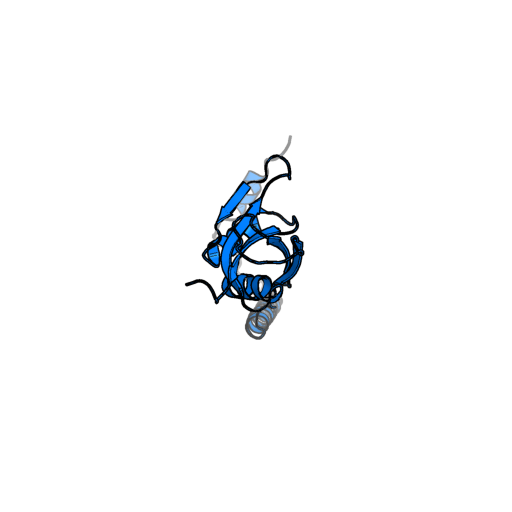 84 ? -0.017 -6.507 5.488 1.00 96.62 84 ARG A C 1
ATOM 641 O O . ARG A 1 84 ? -0.536 -5.768 6.326 1.00 96.62 84 ARG A O 1
ATOM 648 N N . GLN A 1 85 ? 1.032 -7.277 5.777 1.00 95.62 85 GLN A N 1
ATOM 649 C CA . GLN A 1 85 ? 1.657 -7.312 7.104 1.00 95.62 85 GLN A CA 1
ATOM 650 C C . GLN A 1 85 ? 2.237 -5.948 7.502 1.00 95.62 85 GLN A C 1
ATOM 652 O O . GLN A 1 85 ? 1.985 -5.469 8.611 1.00 95.62 85 GLN A O 1
ATOM 657 N N . LEU A 1 86 ? 2.967 -5.287 6.598 1.00 96.19 86 LEU A N 1
ATOM 658 C CA . LEU A 1 86 ? 3.552 -3.968 6.854 1.00 96.19 86 LEU A CA 1
ATOM 659 C C . LEU A 1 86 ? 2.471 -2.910 7.106 1.00 96.19 86 LEU A C 1
ATOM 661 O O . LEU A 1 86 ? 2.614 -2.103 8.026 1.00 96.19 86 LEU A O 1
ATOM 665 N N . ALA A 1 87 ? 1.375 -2.932 6.348 1.00 95.12 87 ALA A N 1
ATOM 666 C CA . ALA A 1 87 ? 0.251 -2.027 6.559 1.00 95.12 87 ALA A CA 1
ATOM 667 C C . ALA A 1 87 ? -0.465 -2.282 7.900 1.00 95.12 87 ALA A C 1
ATOM 669 O O . ALA A 1 87 ? -0.657 -1.342 8.675 1.00 95.12 87 ALA A O 1
ATOM 670 N N . ALA A 1 88 ? -0.793 -3.539 8.219 1.00 94.12 88 ALA A N 1
ATOM 671 C CA . ALA A 1 88 ? -1.454 -3.907 9.475 1.00 94.12 88 ALA A CA 1
ATOM 672 C C . ALA A 1 88 ? -0.588 -3.618 10.714 1.00 94.12 88 ALA A C 1
ATOM 674 O O . ALA A 1 88 ? -1.113 -3.251 11.766 1.00 94.12 88 ALA A O 1
ATOM 675 N N . SER A 1 89 ? 0.743 -3.708 10.594 1.00 93.38 89 SER A N 1
ATOM 676 C CA . SER A 1 89 ? 1.673 -3.458 11.707 1.00 93.38 89 SER A CA 1
ATOM 677 C C . SER A 1 89 ? 1.528 -2.063 12.327 1.00 93.38 89 SER A C 1
ATOM 679 O O . SER A 1 89 ? 1.874 -1.859 13.492 1.00 93.38 89 SER A O 1
ATOM 681 N N . LYS A 1 90 ? 0.982 -1.098 11.571 1.00 92.94 90 LYS A N 1
ATOM 682 C CA . LYS A 1 90 ? 0.799 0.275 12.040 1.00 92.94 90 LYS A CA 1
ATOM 683 C C . LYS A 1 90 ? -0.351 0.426 13.035 1.00 92.94 90 LYS A C 1
ATOM 685 O O . LYS A 1 90 ? -0.286 1.313 13.889 1.00 92.94 90 LYS A O 1
ATOM 690 N N . VAL A 1 91 ? -1.389 -0.404 12.925 1.00 90.25 91 VAL A N 1
ATOM 691 C CA . VAL A 1 91 ? -2.585 -0.350 13.775 1.00 90.25 91 VAL A CA 1
ATOM 692 C C . VAL A 1 91 ? -2.817 -1.736 14.389 1.00 90.25 91 VAL A C 1
ATOM 694 O O . VAL A 1 91 ? -3.383 -2.615 13.737 1.00 90.25 91 VAL A O 1
ATOM 697 N N . PRO A 1 92 ? -2.388 -1.962 15.645 1.00 89.44 92 PRO A N 1
ATOM 698 C CA . PRO A 1 92 ? -2.519 -3.261 16.297 1.00 89.44 92 PRO A CA 1
ATOM 699 C C . PRO A 1 92 ? -3.968 -3.762 16.347 1.00 89.44 92 PRO A C 1
ATOM 701 O O . PRO A 1 92 ? -4.894 -2.989 16.588 1.00 89.44 92 PRO A O 1
ATOM 704 N N . GLY A 1 93 ? -4.160 -5.072 16.169 1.00 90.06 93 GLY A N 1
ATOM 705 C CA . GLY A 1 93 ? -5.493 -5.686 16.163 1.00 90.06 93 GLY A CA 1
ATOM 706 C C . GLY A 1 93 ? -6.284 -5.435 14.876 1.00 90.06 93 GLY A C 1
ATOM 707 O O . GLY A 1 93 ? -7.509 -5.515 14.880 1.00 90.0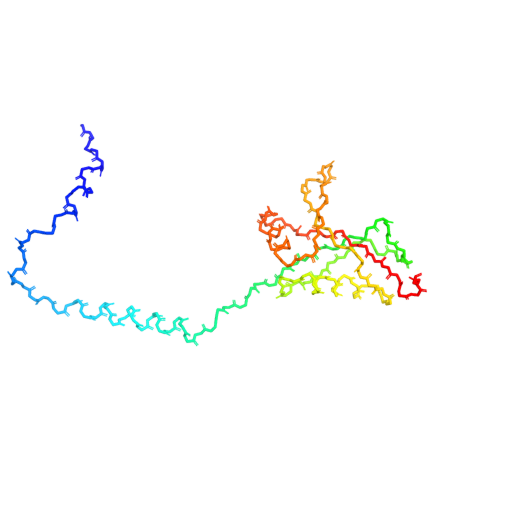6 93 GLY A O 1
ATOM 708 N N . THR A 1 94 ? -5.611 -5.118 13.775 1.00 93.12 94 THR A N 1
ATOM 709 C CA . THR A 1 94 ? -6.258 -4.962 12.471 1.00 93.12 94 THR A CA 1
ATOM 710 C C . THR A 1 94 ? -5.657 -5.921 11.461 1.00 93.12 94 THR A C 1
ATOM 712 O O . THR A 1 94 ? -4.528 -6.387 11.626 1.00 93.12 94 THR A O 1
ATOM 715 N N . PHE A 1 95 ? -6.424 -6.224 10.422 1.00 94.00 95 PHE A N 1
ATOM 716 C CA . PHE A 1 95 ? -5.930 -6.886 9.223 1.00 94.00 95 PHE A CA 1
ATOM 717 C C . PHE A 1 95 ? -6.278 -6.040 7.999 1.00 94.00 95 PHE A C 1
ATOM 719 O O . PHE A 1 95 ? -7.172 -5.189 8.039 1.00 94.00 95 PHE A O 1
ATOM 726 N N . VAL A 1 96 ? -5.546 -6.258 6.911 1.00 95.88 96 VAL A N 1
ATOM 727 C CA . VAL A 1 96 ? -5.777 -5.558 5.648 1.00 95.88 96 VAL A CA 1
ATOM 728 C C . VAL A 1 96 ? -6.785 -6.354 4.831 1.00 95.88 96 VAL A C 1
ATOM 730 O O . VAL A 1 96 ? -6.477 -7.454 4.381 1.00 95.88 96 VAL A O 1
ATOM 733 N N . SER A 1 97 ? -7.979 -5.796 4.634 1.00 95.19 97 SER A N 1
ATOM 734 C CA . SER A 1 97 ? -9.013 -6.403 3.787 1.00 95.19 97 SER A CA 1
ATOM 735 C C . SER A 1 97 ? -8.835 -6.060 2.310 1.00 95.19 97 SER A C 1
ATOM 737 O O . SER A 1 97 ? -9.331 -6.792 1.460 1.00 95.19 97 SER A O 1
ATOM 739 N N . ARG A 1 98 ? -8.177 -4.938 2.000 1.00 96.38 98 ARG A N 1
ATOM 740 C CA . ARG A 1 98 ? -7.957 -4.481 0.627 1.00 96.38 98 ARG A CA 1
ATOM 741 C C . ARG A 1 98 ? -6.647 -3.717 0.506 1.00 96.38 98 ARG A C 1
ATOM 743 O O . ARG A 1 98 ? -6.325 -2.912 1.383 1.00 96.38 98 ARG A O 1
ATOM 750 N N . VAL A 1 99 ? -5.945 -3.948 -0.597 1.00 97.94 99 VAL A N 1
ATOM 751 C CA . VAL A 1 99 ? -4.792 -3.167 -1.044 1.00 97.94 99 VAL A CA 1
ATOM 752 C C . VAL A 1 99 ? -5.114 -2.615 -2.426 1.00 97.94 99 VAL A C 1
ATOM 754 O O . VAL A 1 99 ? -5.535 -3.361 -3.305 1.00 97.94 99 VAL A O 1
ATOM 757 N N . GLU A 1 100 ? -4.910 -1.318 -2.620 1.00 97.75 100 GLU A N 1
ATOM 758 C CA . GLU A 1 100 ? -5.022 -0.677 -3.926 1.00 97.75 100 GLU A CA 1
ATOM 759 C C . GLU A 1 100 ? -3.761 0.151 -4.190 1.00 97.75 100 GLU A C 1
ATOM 761 O O . GLU A 1 100 ? -3.336 0.923 -3.328 1.00 97.75 100 GLU A O 1
ATOM 766 N N . GLY A 1 101 ? -3.150 0.007 -5.362 1.00 96.56 101 GLY A N 1
ATOM 767 C CA . GLY A 1 101 ? -2.076 0.884 -5.823 1.00 96.56 101 GLY A CA 1
ATOM 768 C C . GLY A 1 101 ? -2.644 2.205 -6.330 1.00 96.56 101 GLY A C 1
ATOM 769 O O . GLY A 1 101 ? -3.611 2.209 -7.090 1.00 96.56 101 GLY A O 1
ATOM 770 N N . CYS A 1 102 ? -2.056 3.324 -5.913 1.00 95.00 102 CYS A N 1
ATOM 771 C CA . CYS A 1 102 ? -2.418 4.651 -6.401 1.00 95.00 102 CYS A CA 1
ATOM 772 C C . CYS A 1 102 ? -1.514 5.053 -7.570 1.00 95.00 102 CYS A C 1
ATOM 774 O O . CYS A 1 102 ? -0.292 5.090 -7.428 1.00 95.00 102 CYS A O 1
ATOM 776 N N . MET A 1 103 ? -2.103 5.416 -8.704 1.00 91.56 103 MET A N 1
ATOM 777 C CA . MET A 1 103 ? -1.377 5.835 -9.902 1.00 91.56 103 MET A CA 1
ATOM 778 C C . MET A 1 103 ? -1.939 7.148 -10.448 1.00 91.56 103 MET A C 1
ATOM 780 O O . MET A 1 103 ? -3.117 7.453 -10.287 1.00 91.56 103 MET A O 1
ATOM 784 N N . GLY A 1 104 ? -1.090 7.920 -11.123 1.00 87.75 104 GLY A N 1
ATOM 785 C CA . GLY A 1 104 ? -1.459 9.207 -11.704 1.00 87.75 104 GLY A CA 1
ATOM 786 C C . GLY A 1 104 ? -1.213 10.391 -10.763 1.00 87.75 104 GLY A C 1
ATOM 787 O O . GLY A 1 104 ? -0.687 10.229 -9.659 1.00 87.75 104 GLY A O 1
ATOM 788 N N . PRO A 1 105 ? -1.515 11.613 -11.224 1.00 85.56 105 PRO A N 1
ATOM 789 C CA . PRO A 1 105 ? -1.327 12.824 -10.436 1.00 85.56 105 PRO A CA 1
ATOM 790 C C . PRO A 1 105 ? -2.422 12.963 -9.357 1.00 85.56 105 PRO A C 1
ATOM 792 O O . PRO A 1 105 ? -3.489 12.376 -9.501 1.00 85.56 105 PRO A O 1
ATOM 795 N N . PRO A 1 106 ? -2.210 13.743 -8.277 1.00 81.06 106 PRO A N 1
ATOM 796 C CA . PRO A 1 106 ? -3.154 13.832 -7.151 1.00 81.06 106 PRO A CA 1
ATOM 797 C C . PRO A 1 106 ? -4.581 14.282 -7.507 1.00 81.06 106 PRO A C 1
ATOM 799 O O . PRO A 1 106 ? -5.515 13.996 -6.763 1.00 81.06 106 PRO A O 1
ATOM 802 N N . ASP A 1 107 ? -4.750 15.015 -8.605 1.00 84.12 107 ASP A N 1
ATOM 803 C CA . ASP A 1 107 ? -6.029 15.506 -9.129 1.00 84.12 107 ASP A CA 1
ATOM 804 C C . ASP A 1 107 ? -6.771 14.479 -9.997 1.00 84.12 107 ASP A C 1
ATOM 806 O O . ASP A 1 107 ? -7.987 14.578 -10.160 1.00 84.12 107 ASP A O 1
ATOM 810 N N . GLN A 1 108 ? -6.060 13.477 -10.516 1.00 88.69 108 GLN A N 1
ATOM 811 C CA . GLN A 1 108 ? -6.602 12.409 -11.356 1.00 88.69 108 GLN A CA 1
ATOM 812 C C . GLN A 1 108 ? -6.103 11.032 -10.895 1.00 88.69 108 GLN A C 1
ATOM 814 O O . GLN A 1 108 ? -5.848 10.139 -11.702 1.00 88.69 108 GLN A O 1
ATOM 819 N N . GLU A 1 109 ? -5.927 10.877 -9.584 1.00 90.00 109 GLU A N 1
ATOM 820 C CA . GLU A 1 109 ? -5.400 9.652 -9.002 1.00 90.00 109 GLU A CA 1
ATOM 821 C C . GLU A 1 109 ? -6.397 8.515 -9.233 1.00 90.00 109 GLU A C 1
ATOM 823 O O . GLU A 1 109 ? -7.566 8.593 -8.846 1.00 90.00 109 GLU A O 1
ATOM 828 N N . ILE A 1 110 ? -5.920 7.452 -9.868 1.00 93.44 110 ILE A N 1
ATOM 829 C CA . ILE A 1 110 ? -6.653 6.203 -10.028 1.00 93.44 110 ILE A CA 1
ATOM 830 C C . ILE A 1 110 ? -6.160 5.203 -8.984 1.00 93.44 110 ILE A C 1
ATOM 832 O O . ILE A 1 110 ? -4.964 5.132 -8.691 1.00 93.44 110 ILE A O 1
ATOM 836 N N . THR A 1 111 ? -7.079 4.422 -8.422 1.00 94.75 111 THR A N 1
ATOM 837 C CA . THR A 1 111 ? -6.741 3.293 -7.555 1.00 94.75 111 THR A CA 1
ATOM 838 C C . THR A 1 111 ? -6.991 1.987 -8.294 1.00 94.75 111 THR A C 1
ATOM 840 O O . THR A 1 111 ? -8.023 1.808 -8.941 1.00 94.75 111 THR A O 1
ATOM 843 N N . ILE A 1 112 ? -6.020 1.082 -8.226 1.00 95.44 112 ILE A N 1
ATOM 844 C CA . ILE A 1 112 ? -6.059 -0.219 -8.895 1.00 95.44 112 ILE A CA 1
ATOM 845 C C . ILE A 1 112 ? -5.970 -1.287 -7.802 1.00 95.44 112 ILE A C 1
ATOM 847 O O . ILE A 1 112 ? -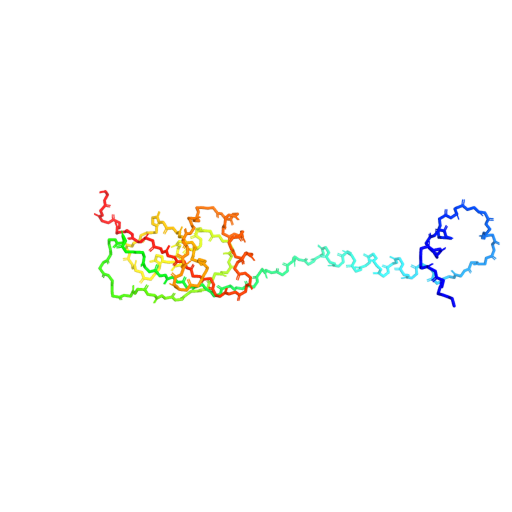5.030 -1.219 -7.009 1.00 95.44 112 ILE A O 1
ATOM 851 N N . PRO A 1 113 ? -6.917 -2.237 -7.698 1.00 97.12 113 PRO A N 1
ATOM 852 C CA . PRO A 1 113 ? -6.817 -3.320 -6.723 1.00 97.12 113 PRO A CA 1
ATOM 853 C C . PRO A 1 113 ? -5.562 -4.162 -6.981 1.00 97.12 113 PRO A C 1
ATOM 855 O O . PRO A 1 113 ? -5.185 -4.378 -8.130 1.00 97.12 113 PRO A O 1
ATOM 858 N N . ILE A 1 114 ? -4.905 -4.585 -5.900 1.00 97.88 114 ILE A N 1
ATOM 859 C CA . ILE A 1 114 ? -3.725 -5.453 -5.936 1.00 97.88 114 ILE A CA 1
ATOM 860 C C . ILE A 1 114 ? -3.988 -6.621 -4.992 1.00 97.88 114 ILE A C 1
ATOM 862 O O . ILE A 1 114 ? -3.838 -6.510 -3.768 1.00 97.88 114 ILE A O 1
ATOM 866 N N . ASP A 1 115 ? -4.397 -7.738 -5.570 1.00 96.94 115 ASP A N 1
ATOM 867 C CA . ASP A 1 115 ? -4.743 -8.960 -4.861 1.00 96.94 115 ASP A CA 1
ATOM 868 C C . ASP A 1 115 ? -3.600 -9.980 -4.898 1.00 96.94 115 ASP A C 1
ATOM 870 O O . ASP A 1 115 ? -3.428 -10.716 -3.913 1.00 96.94 115 ASP A O 1
ATOM 874 N N . TYR A 1 116 ? -2.788 -9.953 -5.965 1.00 97.62 116 TYR A N 1
ATOM 875 C CA . TYR A 1 116 ? -1.729 -10.925 -6.252 1.00 97.62 116 TYR A CA 1
ATOM 876 C C . TYR A 1 116 ? -0.340 -10.301 -6.495 1.00 97.62 116 TYR A C 1
ATOM 878 O O . TYR A 1 116 ? -0.192 -9.114 -6.795 1.00 97.62 116 TYR A O 1
ATOM 886 N N . ASP A 1 117 ? 0.705 -11.120 -6.342 1.00 96.94 117 ASP A N 1
ATOM 887 C CA . ASP A 1 117 ? 2.109 -10.692 -6.438 1.00 96.94 117 ASP A CA 1
ATOM 888 C C . ASP A 1 117 ? 2.492 -10.214 -7.851 1.00 96.94 117 ASP A C 1
ATOM 890 O O . ASP A 1 117 ? 3.281 -9.279 -7.992 1.00 96.94 117 ASP A O 1
ATOM 894 N N . ASP A 1 118 ? 1.904 -10.794 -8.897 1.00 97.12 118 ASP A N 1
ATOM 895 C CA . ASP A 1 118 ? 2.094 -10.392 -10.294 1.00 97.12 118 ASP A CA 1
ATOM 896 C C . ASP A 1 118 ? 1.460 -9.026 -10.602 1.00 97.12 118 ASP A C 1
ATOM 898 O O . ASP A 1 118 ? 2.057 -8.215 -11.315 1.00 97.12 118 ASP A O 1
ATOM 902 N N . GLU A 1 119 ? 0.303 -8.720 -10.007 1.00 97.19 119 GLU A N 1
ATOM 903 C CA . GLU A 1 119 ? -0.316 -7.389 -10.083 1.00 97.19 119 GLU A CA 1
ATOM 904 C C . GLU A 1 119 ? 0.540 -6.338 -9.369 1.00 97.19 119 GLU A C 1
ATOM 906 O O . GLU A 1 119 ? 0.734 -5.231 -9.881 1.00 97.19 119 GLU A O 1
ATOM 911 N N . LEU A 1 120 ? 1.107 -6.690 -8.210 1.00 96.00 120 LEU A N 1
ATOM 912 C CA . LEU A 1 120 ? 2.034 -5.824 -7.486 1.00 96.00 120 LEU A CA 1
ATOM 913 C C . LEU A 1 120 ? 3.302 -5.558 -8.306 1.00 96.00 120 LEU A C 1
ATOM 915 O O . LEU A 1 120 ? 3.757 -4.414 -8.380 1.00 96.00 120 LEU A O 1
ATOM 919 N N . GLU A 1 121 ? 3.870 -6.589 -8.931 1.00 94.62 121 GLU A N 1
ATOM 920 C CA . GLU A 1 121 ? 5.044 -6.453 -9.793 1.00 94.62 121 GLU A CA 1
ATOM 921 C C . GLU A 1 121 ? 4.747 -5.556 -11.004 1.00 94.62 121 GLU A C 1
ATOM 923 O O . GLU A 1 121 ? 5.530 -4.650 -11.313 1.00 94.62 121 GLU A O 1
ATOM 928 N N . ALA A 1 122 ? 3.603 -5.764 -11.662 1.00 95.06 122 ALA A N 1
ATOM 929 C CA . ALA A 1 122 ? 3.162 -4.942 -12.783 1.00 95.06 122 ALA A CA 1
ATOM 930 C C . ALA A 1 122 ? 2.975 -3.475 -12.368 1.00 95.06 122 ALA A C 1
ATOM 932 O O . ALA A 1 122 ? 3.496 -2.581 -13.038 1.00 95.06 122 ALA A O 1
ATOM 933 N N . TYR A 1 123 ? 2.321 -3.229 -11.230 1.00 95.25 123 TYR A N 1
ATOM 934 C CA . TYR A 1 123 ? 2.146 -1.889 -10.674 1.00 95.25 123 TYR A CA 1
ATOM 935 C C . TYR A 1 123 ? 3.490 -1.201 -10.402 1.00 95.25 123 TYR A C 1
ATOM 937 O O . TYR A 1 123 ? 3.714 -0.078 -10.854 1.00 95.25 123 TYR A O 1
ATOM 945 N N . LEU A 1 124 ? 4.417 -1.875 -9.712 1.00 93.69 124 LEU A N 1
ATOM 946 C CA . LEU A 1 124 ? 5.733 -1.311 -9.386 1.00 93.69 124 LEU A CA 1
ATOM 947 C C . LEU A 1 124 ? 6.576 -1.017 -10.636 1.00 93.69 124 LEU A C 1
ATOM 949 O O . LEU A 1 124 ? 7.360 -0.064 -10.633 1.00 93.69 124 LEU A O 1
ATOM 953 N N . ARG A 1 125 ? 6.418 -1.810 -11.702 1.00 92.31 125 ARG A N 1
ATOM 954 C CA . ARG A 1 125 ? 7.061 -1.562 -12.998 1.00 92.31 125 ARG A CA 1
ATOM 955 C C . ARG A 1 125 ? 6.483 -0.322 -13.684 1.00 92.31 125 ARG A C 1
ATOM 957 O O . ARG A 1 125 ? 7.252 0.475 -14.219 1.00 92.31 125 ARG A O 1
ATOM 964 N N . ASP A 1 126 ? 5.163 -0.158 -13.659 1.00 91.50 126 ASP A N 1
ATOM 965 C CA . ASP A 1 126 ? 4.458 0.881 -14.421 1.00 91.50 126 ASP A CA 1
ATOM 966 C C . ASP A 1 126 ? 4.551 2.277 -13.781 1.00 91.50 126 ASP A C 1
ATOM 968 O O . ASP A 1 126 ? 4.666 3.279 -14.485 1.00 91.50 126 ASP A O 1
ATOM 972 N N . ILE A 1 127 ? 4.640 2.369 -12.446 1.00 89.06 127 ILE A N 1
ATOM 973 C CA . ILE A 1 127 ? 4.859 3.659 -11.759 1.00 89.06 127 ILE A CA 1
ATOM 974 C C . ILE A 1 127 ? 6.238 4.285 -12.043 1.00 89.06 127 ILE A C 1
ATOM 976 O O . ILE A 1 127 ? 6.496 5.417 -11.630 1.00 89.06 127 ILE A O 1
ATOM 980 N N . GLY A 1 128 ? 7.143 3.572 -12.726 1.00 74.56 128 GLY A N 1
ATOM 981 C CA . GLY A 1 128 ? 8.294 4.168 -13.413 1.00 74.56 128 GLY A CA 1
ATOM 982 C C . GLY A 1 128 ? 9.272 4.949 -12.527 1.00 74.56 128 GLY A C 1
ATOM 983 O O . GLY A 1 128 ? 9.863 5.926 -12.980 1.00 74.56 128 GLY A O 1
ATOM 984 N N . GLY A 1 129 ? 9.440 4.554 -11.260 1.00 73.31 129 GLY A N 1
ATOM 985 C CA . GLY A 1 129 ? 10.343 5.220 -10.309 1.00 73.31 129 GLY A CA 1
ATOM 986 C C . GLY A 1 129 ? 9.706 6.351 -9.493 1.00 73.31 129 GLY A C 1
ATOM 987 O O . GLY A 1 129 ? 10.388 6.981 -8.680 1.00 73.31 129 GLY A O 1
ATOM 988 N N . VAL A 1 130 ? 8.402 6.592 -9.654 1.00 84.81 130 VAL A N 1
ATOM 989 C CA . VAL A 1 130 ? 7.620 7.380 -8.694 1.00 84.81 130 VAL A CA 1
ATOM 990 C C . VAL A 1 130 ? 7.483 6.589 -7.390 1.00 84.81 130 VAL A C 1
ATOM 992 O O . VAL A 1 130 ? 7.539 5.361 -7.367 1.00 84.81 130 VAL A O 1
ATOM 995 N N . LYS A 1 131 ? 7.333 7.299 -6.269 1.00 90.38 131 LYS A N 1
ATOM 996 C CA . LYS A 1 131 ? 7.147 6.683 -4.952 1.00 90.38 131 LYS A CA 1
ATOM 997 C C . LYS A 1 131 ? 5.844 5.867 -4.944 1.00 90.38 131 LYS A C 1
ATOM 999 O O . LYS A 1 131 ? 4.791 6.482 -5.103 1.00 90.38 131 LYS A O 1
ATOM 1004 N N . PRO A 1 132 ? 5.880 4.542 -4.719 1.00 94.81 132 PRO A N 1
ATOM 1005 C CA . PRO A 1 132 ? 4.668 3.736 -4.655 1.00 94.81 132 PRO A CA 1
ATOM 1006 C C . PRO A 1 132 ? 3.811 4.150 -3.460 1.00 94.81 132 PRO A C 1
ATOM 1008 O O . PRO A 1 132 ? 4.283 4.177 -2.317 1.00 94.81 132 PRO A O 1
ATOM 1011 N N . ILE A 1 133 ? 2.544 4.451 -3.733 1.00 96.00 133 ILE A N 1
ATOM 1012 C CA . ILE A 1 133 ? 1.528 4.743 -2.722 1.00 96.00 133 ILE A CA 1
ATOM 1013 C C . ILE A 1 133 ? 0.465 3.647 -2.791 1.00 96.00 133 ILE A C 1
ATOM 1015 O O . ILE A 1 133 ? 0.009 3.293 -3.874 1.00 96.00 133 ILE A O 1
ATOM 1019 N N . PHE A 1 134 ? 0.076 3.112 -1.639 1.00 97.38 134 PHE A N 1
ATOM 1020 C CA . PHE A 1 134 ? -0.968 2.105 -1.517 1.00 97.38 134 PHE A CA 1
ATOM 1021 C C . PHE A 1 134 ? -2.083 2.612 -0.612 1.00 97.38 134 PHE A C 1
ATOM 1023 O O . PHE A 1 134 ? -1.840 2.997 0.533 1.00 97.38 134 PHE A O 1
ATOM 1030 N N . SER A 1 135 ? -3.311 2.588 -1.108 1.00 97.12 135 SER A N 1
ATOM 1031 C CA . SER A 1 135 ? -4.517 2.787 -0.318 1.00 97.12 135 SER A CA 1
ATOM 1032 C C . SER A 1 135 ? -4.910 1.450 0.314 1.00 97.12 135 SER A C 1
ATOM 1034 O O . SER A 1 135 ? -5.130 0.465 -0.388 1.00 97.12 135 SER A O 1
ATOM 1036 N N . VAL A 1 136 ? -4.941 1.379 1.646 1.00 97.31 136 VAL A N 1
ATOM 1037 C CA . VAL A 1 136 ? -5.174 0.126 2.384 1.00 97.31 136 VAL A CA 1
ATOM 1038 C C . VAL A 1 136 ? -6.420 0.219 3.247 1.00 97.31 136 VAL A C 1
ATOM 1040 O O . VAL A 1 136 ? -6.581 1.163 4.026 1.00 97.31 136 VAL A O 1
ATOM 1043 N N . GLN A 1 137 ? -7.301 -0.771 3.129 1.00 96.62 137 GLN A N 1
ATOM 1044 C CA . GLN A 1 137 ? -8.467 -0.892 3.996 1.00 96.62 137 GLN A CA 1
ATOM 1045 C C . GLN A 1 137 ? -8.125 -1.756 5.203 1.00 96.62 137 GLN A C 1
ATOM 1047 O O . GLN A 1 137 ? -7.897 -2.960 5.066 1.00 96.62 137 GLN A O 1
ATOM 1052 N N . LEU A 1 138 ? -8.116 -1.138 6.382 1.00 95.19 138 LEU A N 1
ATOM 1053 C CA . LEU A 1 138 ? -7.914 -1.839 7.646 1.00 95.19 138 LEU A CA 1
ATOM 1054 C C . LEU A 1 138 ? -9.259 -2.163 8.295 1.00 95.19 138 LEU A C 1
ATOM 1056 O O . LEU A 1 138 ? -10.137 -1.301 8.379 1.00 95.19 138 LEU A O 1
ATOM 1060 N N . VAL A 1 139 ? -9.394 -3.394 8.780 1.00 93.69 139 VAL A N 1
ATOM 1061 C CA . VAL A 1 139 ? -10.578 -3.879 9.498 1.00 93.69 139 VAL A CA 1
ATOM 1062 C C . VAL A 1 139 ? -10.139 -4.441 10.846 1.00 93.69 139 VAL A C 1
ATOM 1064 O O . VAL A 1 139 ? -9.103 -5.100 10.956 1.00 93.69 139 VAL A O 1
ATOM 1067 N N . SER A 1 140 ? -10.899 -4.136 11.895 1.00 90.62 140 SER A N 1
ATOM 1068 C CA . SER A 1 140 ? -10.648 -4.649 13.242 1.00 90.62 140 SER A CA 1
ATOM 1069 C C . SER A 1 140 ? -11.028 -6.126 13.342 1.00 90.62 140 SER A C 1
ATOM 1071 O O . SER A 1 140 ? -12.120 -6.512 12.935 1.00 90.62 140 SER A O 1
ATOM 1073 N N . TRP A 1 141 ? -10.186 -6.948 13.977 1.00 81.44 141 TRP A N 1
ATOM 1074 C CA . TRP A 1 141 ? -10.484 -8.373 14.221 1.00 81.44 141 TRP A CA 1
ATOM 1075 C C . TRP A 1 141 ? -11.743 -8.615 15.072 1.00 81.44 141 TRP A C 1
ATOM 1077 O O . TRP A 1 141 ? -12.236 -9.736 15.149 1.00 81.44 141 TRP A O 1
ATOM 1087 N N . LYS A 1 142 ? -12.229 -7.573 15.757 1.00 71.62 142 LYS A N 1
ATOM 1088 C CA . LYS A 1 142 ? -13.356 -7.653 16.693 1.00 71.62 142 LYS A CA 1
ATOM 1089 C C . LYS A 1 142 ? -14.733 -7.563 16.030 1.00 71.62 142 LYS A C 1
ATOM 1091 O O . LYS A 1 142 ? -15.711 -7.798 16.731 1.00 71.62 142 LYS A O 1
ATOM 1096 N N . ASN A 1 143 ? -14.809 -7.252 14.736 1.00 54.16 143 ASN A N 1
ATOM 1097 C CA . ASN A 1 143 ? -16.059 -7.246 13.973 1.00 54.16 143 ASN A CA 1
ATOM 1098 C C . ASN A 1 143 ? -16.022 -8.360 12.908 1.00 54.16 143 ASN A C 1
ATOM 1100 O O . ASN A 1 143 ? -15.466 -8.122 11.833 1.00 54.16 143 ASN A O 1
ATOM 1104 N N . PRO A 1 144 ? -16.545 -9.567 13.206 1.00 50.38 144 PRO A N 1
ATOM 1105 C CA . PRO A 1 144 ? -16.896 -10.551 12.183 1.00 50.38 144 PRO A CA 1
ATOM 1106 C C . PRO A 1 144 ? -18.118 -10.118 11.361 1.00 50.38 144 PRO A C 1
ATOM 1108 O O . PRO A 1 144 ? -18.975 -9.381 11.904 1.00 50.38 144 PRO A O 1
#